Protein AF-A0A3E0P4L7-F1 (afdb_monomer)

Structure (mmCIF, N/CA/C/O backbone):
data_AF-A0A3E0P4L7-F1
#
_entry.id   AF-A0A3E0P4L7-F1
#
loop_
_atom_site.group_PDB
_atom_site.id
_atom_site.type_symbol
_atom_site.label_atom_id
_atom_site.label_alt_id
_atom_site.label_comp_id
_atom_site.label_asym_id
_atom_site.label_entity_id
_atom_site.label_seq_id
_atom_site.pdbx_PDB_ins_code
_atom_site.Cartn_x
_atom_site.Cartn_y
_atom_site.Cartn_z
_atom_site.occupancy
_atom_site.B_iso_or_equiv
_atom_site.auth_seq_id
_atom_site.auth_comp_id
_atom_site.auth_asym_id
_atom_site.auth_atom_id
_atom_site.pdbx_PDB_model_num
ATOM 1 N N . MET A 1 1 ? 19.319 19.695 -22.041 1.00 44.22 1 MET A N 1
ATOM 2 C CA . MET A 1 1 ? 19.352 18.219 -21.990 1.00 44.22 1 MET A CA 1
ATOM 3 C C . MET A 1 1 ? 19.177 17.828 -20.534 1.00 44.22 1 MET A C 1
ATOM 5 O O . MET A 1 1 ? 20.148 17.821 -19.795 1.00 44.22 1 MET A O 1
ATOM 9 N N . SER A 1 2 ? 17.933 17.672 -20.081 1.00 44.84 2 SER A N 1
ATOM 10 C CA . SER A 1 2 ? 17.649 17.404 -18.669 1.00 44.84 2 SER A CA 1
ATOM 11 C C . SER A 1 2 ? 17.964 15.948 -18.358 1.00 44.84 2 SER A C 1
ATOM 13 O O . SER A 1 2 ? 17.301 15.046 -18.869 1.00 44.84 2 SER A O 1
ATOM 15 N N . GLU A 1 3 ? 18.990 15.732 -17.540 1.00 49.47 3 GLU A N 1
ATOM 16 C CA . GLU A 1 3 ? 19.314 14.447 -16.935 1.00 49.47 3 GLU A CA 1
ATOM 17 C C . GLU A 1 3 ? 18.104 13.957 -16.140 1.00 49.47 3 GLU A C 1
ATOM 19 O O . GLU A 1 3 ? 17.827 14.392 -15.020 1.00 49.47 3 GLU A O 1
ATOM 24 N N . VAL A 1 4 ? 17.342 13.053 -16.755 1.00 59.28 4 VAL A N 1
ATOM 25 C CA . VAL A 1 4 ? 16.356 12.244 -16.054 1.00 59.28 4 VAL A CA 1
ATOM 26 C C . VAL A 1 4 ? 17.112 11.498 -14.961 1.00 59.28 4 VAL A C 1
ATOM 28 O O . VAL A 1 4 ? 17.863 10.560 -15.221 1.00 59.28 4 VAL A O 1
ATOM 31 N N . LYS A 1 5 ? 16.973 11.974 -13.724 1.00 46.81 5 LYS A N 1
ATOM 32 C CA . LYS A 1 5 ? 17.469 11.308 -12.525 1.00 46.81 5 LYS A CA 1
ATOM 33 C C . LYS A 1 5 ? 16.828 9.927 -12.495 1.00 46.81 5 LYS A C 1
ATOM 35 O O . LYS A 1 5 ? 15.693 9.795 -12.056 1.00 46.81 5 LYS A O 1
ATOM 40 N N . ARG A 1 6 ? 17.513 8.925 -13.052 1.00 50.19 6 ARG A N 1
ATOM 41 C CA . ARG A 1 6 ? 17.055 7.536 -13.101 1.00 50.19 6 ARG A CA 1
ATOM 42 C C . ARG A 1 6 ? 16.928 7.061 -11.653 1.00 50.19 6 ARG A C 1
ATOM 44 O O . ARG A 1 6 ? 17.967 6.906 -11.008 1.00 50.19 6 ARG A O 1
ATOM 51 N N . PRO A 1 7 ? 15.718 6.863 -11.099 1.00 51.88 7 PRO A N 1
ATOM 52 C CA . PRO A 1 7 ? 15.617 6.249 -9.788 1.00 51.88 7 PRO A CA 1
ATOM 53 C C . PRO A 1 7 ? 16.143 4.818 -9.933 1.00 51.88 7 PRO A C 1
ATOM 55 O O . PRO A 1 7 ? 15.652 4.043 -10.750 1.00 51.88 7 PRO A O 1
ATOM 58 N N . GLY A 1 8 ? 17.223 4.508 -9.217 1.00 43.84 8 GLY A N 1
ATOM 59 C CA . GLY A 1 8 ? 17.906 3.224 -9.308 1.00 43.84 8 GLY A CA 1
ATOM 60 C C . GLY A 1 8 ? 16.986 2.070 -8.915 1.00 43.84 8 GLY A C 1
ATOM 61 O O . GLY A 1 8 ? 16.660 1.906 -7.744 1.00 43.84 8 GLY A O 1
ATOM 62 N N . GLY A 1 9 ? 16.599 1.259 -9.897 1.00 54.41 9 GLY A N 1
ATOM 63 C CA . GLY A 1 9 ? 15.852 0.018 -9.714 1.00 54.41 9 GLY A CA 1
ATOM 64 C C . GLY A 1 9 ? 15.311 -0.490 -11.048 1.00 54.41 9 GLY A C 1
ATOM 65 O O . GLY A 1 9 ? 14.788 0.295 -11.834 1.00 54.41 9 GLY A O 1
ATOM 66 N N . ASP A 1 10 ? 15.453 -1.788 -11.311 1.00 48.81 10 ASP A N 1
ATOM 67 C CA . ASP A 1 10 ? 14.864 -2.413 -12.496 1.00 48.81 10 ASP A CA 1
ATOM 68 C C . ASP A 1 10 ? 13.323 -2.386 -12.377 1.00 48.81 10 ASP A C 1
ATOM 70 O O . ASP A 1 10 ? 12.793 -2.809 -11.339 1.00 48.81 10 ASP A O 1
ATOM 74 N N . PRO A 1 11 ? 12.583 -1.858 -13.375 1.00 57.59 11 PRO A N 1
ATOM 75 C CA . PRO A 1 11 ? 11.128 -1.702 -13.293 1.00 57.59 11 PRO A CA 1
ATOM 76 C C . PRO A 1 11 ? 10.388 -3.044 -13.243 1.00 57.59 11 PRO A C 1
ATOM 78 O O . PRO A 1 11 ? 9.212 -3.070 -12.883 1.00 57.59 11 PRO A O 1
ATOM 81 N N . THR A 1 12 ? 11.072 -4.144 -13.565 1.00 61.19 12 THR A N 1
ATOM 82 C CA . THR A 1 12 ? 10.497 -5.486 -13.640 1.00 61.19 12 THR A CA 1
ATOM 83 C C . THR A 1 12 ? 10.441 -6.167 -12.284 1.00 61.19 12 THR A C 1
ATOM 85 O O . THR A 1 12 ? 9.663 -7.100 -12.145 1.00 61.19 12 THR A O 1
ATOM 88 N N . VAL A 1 13 ? 11.217 -5.735 -11.277 1.00 66.25 13 VAL A N 1
ATOM 89 C CA . VAL A 1 13 ? 11.231 -6.405 -9.964 1.00 66.25 13 VAL A CA 1
ATOM 90 C C . VAL A 1 13 ? 9.887 -6.169 -9.265 1.00 66.25 13 VAL A C 1
ATOM 92 O O . VAL A 1 13 ? 9.628 -5.044 -8.809 1.00 66.25 13 VAL A O 1
ATOM 95 N N . PRO A 1 14 ? 9.025 -7.199 -9.166 1.00 70.75 14 PRO A N 1
ATOM 96 C CA . PRO A 1 14 ? 7.746 -7.064 -8.501 1.00 70.75 14 PRO A CA 1
ATOM 97 C C . PRO A 1 14 ? 7.954 -7.121 -6.985 1.00 70.75 14 PRO A C 1
ATOM 99 O O . PRO A 1 14 ? 8.976 -7.606 -6.487 1.00 70.75 14 PRO A O 1
ATOM 102 N N . LEU A 1 15 ? 6.971 -6.637 -6.225 1.00 79.38 15 LEU A N 1
ATOM 103 C CA . LEU A 1 15 ? 6.921 -6.969 -4.806 1.00 79.38 15 LEU A CA 1
ATOM 104 C C . LEU A 1 15 ? 6.797 -8.487 -4.658 1.00 79.38 15 LEU A C 1
ATOM 106 O O . LEU A 1 15 ? 5.951 -9.108 -5.294 1.00 79.38 15 LEU A O 1
ATOM 110 N N . ALA A 1 16 ? 7.627 -9.069 -3.795 1.00 81.75 16 ALA A N 1
ATOM 111 C CA . ALA A 1 16 ? 7.630 -10.512 -3.548 1.00 81.75 16 ALA A CA 1
ATOM 112 C C . ALA A 1 16 ? 6.359 -11.010 -2.833 1.00 81.75 16 ALA A C 1
ATOM 114 O O . ALA A 1 16 ? 6.116 -12.210 -2.760 1.00 81.75 16 ALA A O 1
ATOM 115 N N . VAL A 1 17 ? 5.568 -10.092 -2.278 1.00 84.56 17 VAL A N 1
ATOM 116 C CA . VAL A 1 17 ? 4.377 -10.365 -1.473 1.00 84.56 17 VAL A CA 1
ATOM 117 C C . VAL A 1 17 ? 3.243 -9.448 -1.905 1.00 84.56 17 VAL A C 1
ATOM 119 O O . VAL A 1 17 ? 3.477 -8.317 -2.339 1.00 84.56 17 VAL A O 1
ATOM 122 N N . ASP A 1 18 ? 2.011 -9.932 -1.765 1.00 88.44 18 ASP A N 1
ATOM 123 C CA . ASP A 1 18 ? 0.828 -9.156 -2.119 1.00 88.44 18 ASP A CA 1
ATOM 124 C C . ASP A 1 18 ? 0.753 -7.867 -1.274 1.00 88.44 18 ASP A C 1
ATOM 126 O O . ASP A 1 18 ? 0.797 -7.931 -0.041 1.00 88.44 18 ASP A O 1
ATOM 130 N N . PRO A 1 19 ? 0.662 -6.680 -1.897 1.00 86.44 19 PRO A N 1
ATOM 131 C CA . PRO A 1 19 ? 0.649 -5.420 -1.164 1.00 86.44 19 PRO A CA 1
ATOM 132 C C . PRO A 1 19 ? -0.697 -5.142 -0.464 1.00 86.44 19 PRO A C 1
ATOM 134 O O . PRO A 1 19 ? -0.782 -4.216 0.350 1.00 86.44 19 PRO A O 1
ATOM 137 N N . GLY A 1 20 ? -1.751 -5.913 -0.756 1.00 90.69 20 GLY A N 1
ATOM 138 C CA . GLY A 1 20 ? -3.101 -5.707 -0.244 1.00 90.69 20 GLY A CA 1
ATOM 139 C C . GLY A 1 20 ? -3.637 -4.312 -0.568 1.00 90.69 20 GLY A C 1
ATOM 140 O O . GLY A 1 20 ? -3.430 -3.775 -1.660 1.00 90.69 20 GLY A O 1
ATOM 141 N N . LEU A 1 21 ? -4.280 -3.674 0.415 1.00 89.81 21 LEU A N 1
ATOM 142 C CA . LEU A 1 21 ? -4.800 -2.310 0.276 1.00 89.81 21 LEU A CA 1
ATOM 143 C C . LEU A 1 21 ? -3.709 -1.320 -0.141 1.00 89.81 21 LEU A C 1
ATOM 145 O O . LEU A 1 21 ? -3.941 -0.462 -0.989 1.00 89.81 21 LEU A O 1
ATOM 149 N N . CYS A 1 22 ? -2.500 -1.455 0.405 1.00 89.56 22 CYS A N 1
ATOM 150 C CA . CYS A 1 22 ? -1.408 -0.534 0.116 1.00 89.56 22 CYS A CA 1
ATOM 151 C C . CYS A 1 22 ? -0.974 -0.537 -1.358 1.00 89.56 22 CYS A C 1
ATOM 153 O O . CYS A 1 22 ? -0.396 0.454 -1.788 1.00 89.56 22 CYS A O 1
ATOM 155 N N . GLY A 1 23 ? -1.316 -1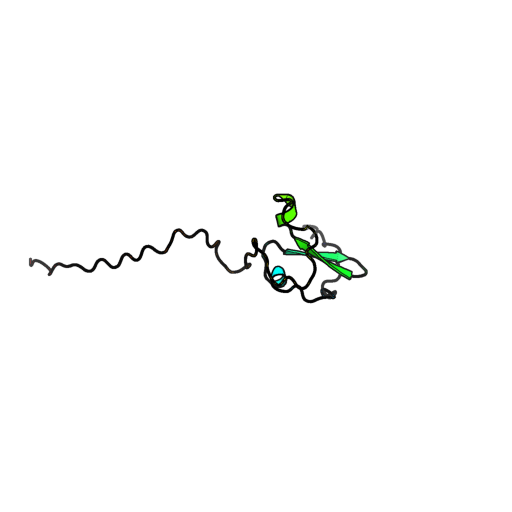.555 -2.157 1.00 86.75 23 GLY A N 1
ATOM 156 C CA . GLY A 1 23 ? -1.013 -1.577 -3.593 1.00 86.75 23 GLY A CA 1
ATOM 157 C C . GLY A 1 23 ? -1.694 -0.462 -4.394 1.00 86.75 23 GLY A C 1
ATOM 158 O O . GLY A 1 23 ? -1.159 -0.020 -5.403 1.00 86.75 23 GLY A O 1
ATOM 159 N N . GLY A 1 24 ? -2.846 0.033 -3.927 1.00 86.62 24 GLY A N 1
ATOM 160 C CA . GLY A 1 24 ? -3.573 1.144 -4.553 1.00 86.62 24 GLY A CA 1
ATOM 161 C C . GLY A 1 24 ? -3.520 2.454 -3.767 1.00 86.62 24 GLY A C 1
ATOM 162 O O . GLY A 1 24 ? -4.310 3.351 -4.050 1.00 86.62 24 GLY A O 1
ATOM 163 N N . CYS A 1 25 ? -2.678 2.552 -2.734 1.00 90.00 25 CYS A N 1
ATOM 164 C CA . CYS A 1 25 ? -2.653 3.696 -1.824 1.00 90.00 25 CYS A CA 1
ATOM 165 C C . CYS A 1 25 ? -1.726 4.805 -2.334 1.00 90.00 25 CYS A C 1
ATOM 167 O O . CYS A 1 25 ? -0.559 4.538 -2.601 1.00 90.00 25 CYS A O 1
ATOM 169 N N . ARG A 1 26 ? -2.182 6.063 -2.336 1.00 89.00 26 ARG A N 1
ATOM 170 C CA . ARG A 1 26 ? -1.374 7.230 -2.731 1.00 89.00 26 ARG A CA 1
ATOM 171 C C . ARG A 1 26 ? -0.144 7.468 -1.855 1.00 89.00 26 ARG A C 1
ATOM 173 O O . ARG A 1 26 ? 0.785 8.144 -2.271 1.00 89.00 26 ARG A O 1
ATOM 180 N N . TRP A 1 27 ? -0.183 6.967 -0.621 1.00 89.31 27 TRP A N 1
ATOM 181 C CA . TRP A 1 27 ? 0.891 7.103 0.363 1.00 89.31 27 TRP A CA 1
ATOM 182 C C . TRP A 1 27 ? 1.881 5.936 0.322 1.00 89.31 27 TRP A C 1
ATOM 184 O O . TRP A 1 27 ? 2.889 5.978 1.025 1.00 89.31 27 TRP A O 1
ATOM 194 N N . ALA A 1 28 ? 1.571 4.865 -0.4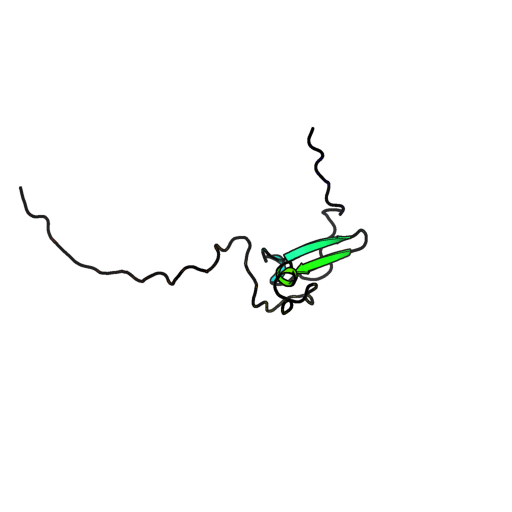13 1.00 89.50 28 ALA A N 1
ATOM 195 C CA . ALA A 1 28 ? 2.454 3.717 -0.518 1.00 89.50 28 ALA A CA 1
ATOM 196 C C . ALA A 1 28 ? 3.546 3.987 -1.555 1.00 89.50 28 ALA A C 1
ATOM 198 O O . ALA A 1 28 ? 3.268 4.321 -2.704 1.00 89.50 28 ALA A O 1
ATOM 199 N N . GLU A 1 29 ? 4.792 3.802 -1.141 1.00 88.81 29 GLU A N 1
ATOM 200 C CA . GLU A 1 29 ? 5.974 3.953 -1.977 1.00 88.81 29 GLU A CA 1
ATOM 201 C C . GLU A 1 29 ? 6.671 2.598 -2.106 1.00 88.81 29 GLU A C 1
ATOM 203 O O . GLU A 1 29 ? 6.992 1.952 -1.107 1.00 88.81 29 GLU A O 1
ATOM 208 N N . VAL A 1 30 ? 6.908 2.146 -3.337 1.00 87.12 30 VAL A N 1
ATOM 209 C CA . VAL A 1 30 ? 7.648 0.903 -3.584 1.00 87.12 30 VAL A CA 1
ATOM 210 C C . VAL A 1 30 ? 9.133 1.219 -3.683 1.00 87.12 30 VAL A C 1
ATOM 212 O O . VAL A 1 30 ? 9.612 1.726 -4.700 1.00 87.12 30 VAL A O 1
ATOM 215 N N . VAL A 1 31 ? 9.868 0.875 -2.631 1.00 87.56 31 VAL A N 1
ATOM 216 C CA . VAL A 1 31 ? 11.322 0.998 -2.571 1.00 87.56 31 VAL A CA 1
ATOM 217 C C . VAL A 1 31 ? 11.933 -0.238 -3.220 1.00 87.56 31 VAL A C 1
ATOM 219 O O . VAL A 1 31 ? 11.857 -1.345 -2.686 1.00 87.56 31 VAL A O 1
ATOM 222 N N . ARG A 1 32 ? 12.546 -0.057 -4.390 1.00 83.25 32 ARG A N 1
ATOM 223 C CA . ARG A 1 32 ? 13.222 -1.133 -5.124 1.00 83.25 32 ARG A CA 1
ATOM 224 C C . ARG A 1 32 ? 14.702 -1.172 -4.764 1.00 83.25 32 ARG A C 1
ATOM 226 O O . ARG A 1 32 ? 15.348 -0.145 -4.596 1.00 83.25 32 ARG A O 1
ATOM 233 N N . SER A 1 33 ? 15.243 -2.374 -4.636 1.00 80.69 33 SER A N 1
ATOM 234 C CA . SER A 1 33 ? 16.667 -2.645 -4.444 1.00 80.69 33 SER A CA 1
ATOM 235 C C . SER A 1 33 ? 17.125 -3.702 -5.444 1.00 80.69 33 SER A C 1
ATOM 237 O O . SER A 1 33 ? 16.311 -4.382 -6.058 1.00 80.69 33 SER A O 1
ATOM 239 N N . ARG A 1 34 ? 18.442 -3.900 -5.575 1.00 81.75 34 ARG A N 1
ATOM 240 C CA . ARG A 1 34 ? 19.006 -4.901 -6.504 1.00 81.75 34 ARG A CA 1
ATOM 241 C C . ARG A 1 34 ? 18.542 -6.341 -6.244 1.00 81.75 34 ARG A C 1
ATOM 243 O O . ARG A 1 34 ? 18.664 -7.172 -7.131 1.00 81.75 34 ARG A O 1
ATOM 250 N N . ARG A 1 35 ? 18.088 -6.647 -5.023 1.00 81.94 35 ARG A N 1
ATOM 251 C CA . ARG A 1 35 ? 17.720 -8.007 -4.589 1.00 81.94 35 ARG A CA 1
ATOM 252 C C 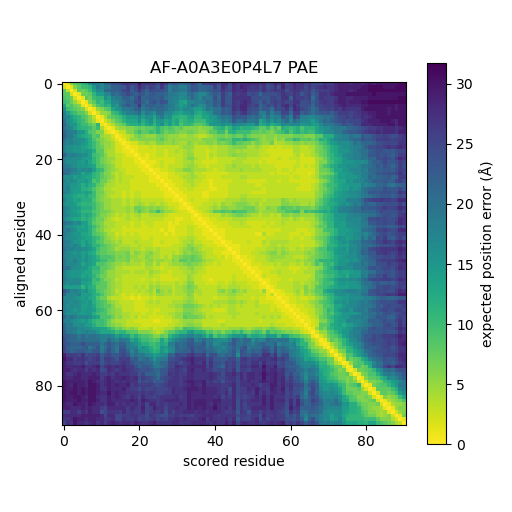. ARG A 1 35 ? 16.227 -8.198 -4.322 1.00 81.94 35 ARG A C 1
ATOM 254 O O . ARG A 1 35 ? 15.759 -9.325 -4.382 1.00 81.94 35 ARG A O 1
ATOM 261 N N . ALA A 1 36 ? 15.501 -7.134 -3.985 1.00 82.69 36 ALA A N 1
ATOM 262 C CA . ALA A 1 36 ? 14.092 -7.209 -3.613 1.00 82.69 36 ALA A CA 1
ATOM 263 C C . ALA A 1 36 ? 13.428 -5.830 -3.702 1.00 82.69 36 ALA A C 1
ATOM 265 O O . ALA A 1 36 ? 14.107 -4.799 -3.690 1.00 82.69 36 ALA A O 1
ATOM 266 N N . ALA A 1 37 ? 12.100 -5.825 -3.764 1.00 86.56 37 ALA A N 1
ATOM 267 C CA . ALA A 1 37 ? 11.271 -4.635 -3.644 1.00 86.56 37 ALA A CA 1
ATOM 268 C C . ALA A 1 37 ? 10.467 -4.686 -2.338 1.00 86.56 37 ALA A C 1
ATOM 270 O O . ALA A 1 37 ? 9.952 -5.739 -1.960 1.00 86.56 37 ALA A O 1
ATOM 271 N N . TYR A 1 38 ? 10.350 -3.541 -1.668 1.00 87.06 38 TYR A N 1
ATOM 272 C CA . TYR A 1 38 ? 9.675 -3.393 -0.379 1.00 87.06 38 TYR A CA 1
ATOM 273 C C . TYR A 1 38 ? 8.661 -2.253 -0.443 1.00 87.06 38 TYR A C 1
ATOM 275 O O . TYR A 1 38 ? 8.859 -1.281 -1.171 1.00 87.06 38 TYR A O 1
ATOM 283 N N . LEU A 1 39 ? 7.593 -2.342 0.349 1.00 89.06 39 LEU A N 1
ATOM 284 C CA . LEU A 1 39 ? 6.606 -1.271 0.468 1.00 89.06 39 LEU A CA 1
ATOM 285 C C . LEU A 1 39 ? 6.923 -0.398 1.683 1.00 89.06 39 LEU A C 1
ATOM 287 O O . LEU A 1 39 ? 7.040 -0.893 2.805 1.00 89.06 39 LEU A O 1
ATOM 291 N N . ARG A 1 40 ? 7.036 0.910 1.460 1.00 90.88 40 ARG A N 1
ATOM 292 C CA . ARG A 1 40 ? 7.176 1.929 2.496 1.00 90.88 40 ARG A CA 1
ATOM 293 C C . ARG A 1 40 ? 5.893 2.749 2.586 1.00 90.88 40 ARG A C 1
ATOM 295 O O . ARG A 1 40 ? 5.348 3.188 1.578 1.00 90.88 40 ARG A O 1
ATOM 302 N N . CYS A 1 41 ? 5.423 2.990 3.804 1.00 91.44 41 CYS A N 1
ATOM 303 C CA . CYS A 1 41 ? 4.337 3.928 4.060 1.00 91.44 41 CYS A CA 1
ATOM 304 C C . CYS A 1 41 ? 4.905 5.346 4.219 1.00 91.44 41 CYS A C 1
ATOM 306 O O . CYS A 1 41 ? 5.599 5.623 5.199 1.00 91.44 41 CYS A O 1
ATOM 308 N N . GLY A 1 42 ? 4.588 6.260 3.297 1.00 89.56 42 GLY A N 1
ATOM 309 C CA . GLY A 1 42 ? 4.971 7.674 3.403 1.00 89.56 42 GLY A CA 1
ATOM 310 C C . GLY A 1 42 ? 4.289 8.395 4.571 1.00 89.56 42 GLY A C 1
ATOM 311 O O . GLY A 1 42 ? 4.838 9.336 5.129 1.00 89.56 42 GLY A O 1
ATOM 312 N N . ARG A 1 43 ? 3.130 7.899 5.021 1.00 89.06 43 ARG A N 1
ATOM 313 C CA . ARG A 1 43 ? 2.370 8.469 6.147 1.00 89.06 43 ARG A CA 1
ATOM 314 C C . ARG A 1 43 ? 3.098 8.347 7.494 1.00 89.06 43 ARG A C 1
ATOM 316 O O . ARG A 1 43 ? 2.852 9.148 8.386 1.00 89.06 43 ARG A O 1
ATOM 323 N N . SER A 1 44 ? 4.025 7.390 7.602 1.00 89.50 44 SER A N 1
ATOM 324 C CA . SER A 1 44 ? 4.894 7.202 8.772 1.00 89.50 44 SER A CA 1
ATOM 325 C C . SER A 1 44 ? 5.855 8.372 9.015 1.00 89.50 44 SER A C 1
ATOM 327 O O . SER A 1 44 ? 6.438 8.445 10.091 1.00 89.50 44 SER A O 1
ATOM 329 N N . ASP A 1 45 ? 6.055 9.245 8.024 1.00 87.69 45 ASP A N 1
ATOM 330 C CA . ASP A 1 45 ? 6.954 10.398 8.126 1.00 87.69 45 ASP A CA 1
ATOM 331 C C . ASP A 1 45 ? 6.371 11.505 9.020 1.00 87.69 45 ASP A C 1
ATOM 333 O O . ASP A 1 45 ? 7.077 12.073 9.846 1.00 87.69 45 ASP A O 1
ATOM 337 N N . GLY A 1 46 ? 5.061 11.756 8.901 1.00 87.81 46 GLY A N 1
ATOM 338 C CA . GLY A 1 46 ? 4.346 12.758 9.700 1.00 87.81 46 GLY A CA 1
ATOM 339 C C . GLY A 1 46 ? 3.574 12.191 10.894 1.00 87.81 46 GLY A C 1
ATOM 340 O O . GLY A 1 46 ? 3.251 12.934 11.814 1.00 87.81 46 GLY A O 1
ATOM 341 N N . ASP A 1 47 ? 3.265 10.891 10.896 1.00 86.19 47 ASP A N 1
ATOM 342 C CA . ASP A 1 47 ? 2.502 10.243 11.965 1.00 86.19 47 ASP A CA 1
ATOM 343 C C . ASP A 1 47 ? 3.163 8.902 12.361 1.00 86.19 47 ASP A C 1
ATOM 345 O O . ASP A 1 47 ? 3.097 7.924 11.604 1.00 86.19 47 ASP A O 1
ATOM 349 N N . PRO A 1 48 ? 3.789 8.823 13.553 1.00 87.25 48 PRO A N 1
ATOM 350 C CA . PRO A 1 48 ? 4.526 7.641 14.003 1.00 87.25 48 PRO A CA 1
ATOM 351 C C . PRO A 1 48 ? 3.626 6.457 14.381 1.00 87.25 48 PRO A C 1
ATOM 353 O O . PRO A 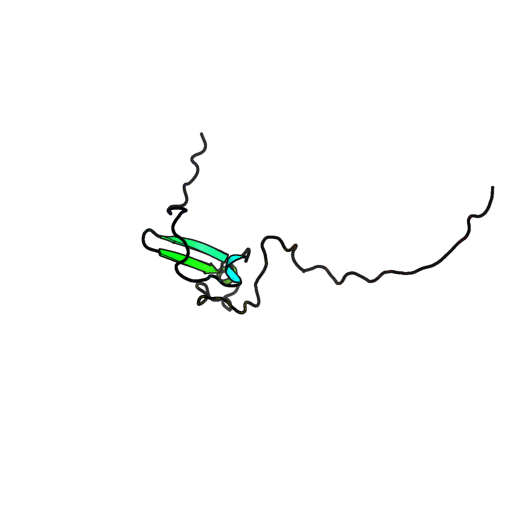1 48 ? 4.124 5.355 14.594 1.00 87.25 48 PRO A O 1
ATOM 356 N N . SER A 1 49 ? 2.304 6.643 14.454 1.00 88.06 49 SER A N 1
ATOM 357 C CA . SER A 1 49 ? 1.371 5.534 14.665 1.00 88.06 49 SER A CA 1
ATOM 358 C C . SER A 1 49 ? 1.143 4.723 13.381 1.00 88.06 49 SER A C 1
ATOM 360 O O . SER A 1 49 ? 0.515 3.665 13.427 1.00 88.06 49 SER A O 1
ATOM 362 N N . PHE A 1 50 ? 1.646 5.181 12.225 1.00 88.81 50 PHE A N 1
ATOM 363 C CA . PHE A 1 50 ? 1.729 4.359 11.019 1.00 88.81 50 PHE A CA 1
ATOM 364 C C . PHE A 1 50 ? 3.093 3.661 10.931 1.00 88.81 50 PHE A C 1
ATOM 366 O O . PHE A 1 50 ? 4.124 4.331 10.978 1.00 88.81 50 PHE A O 1
ATOM 373 N N . PRO A 1 51 ? 3.138 2.333 10.723 1.00 88.00 51 PRO A N 1
ATOM 374 C CA . PRO A 1 51 ? 4.401 1.631 10.537 1.00 88.00 51 PRO A CA 1
ATOM 375 C C . PRO A 1 51 ? 5.056 2.033 9.209 1.00 88.00 51 PRO A C 1
ATOM 377 O O . PRO A 1 51 ? 4.428 1.970 8.149 1.00 88.00 51 PRO A O 1
ATOM 380 N N . ARG A 1 52 ? 6.347 2.390 9.253 1.00 89.31 52 ARG A N 1
ATOM 381 C CA . ARG A 1 52 ? 7.151 2.726 8.062 1.00 89.31 52 ARG A CA 1
ATOM 382 C C . ARG A 1 52 ? 7.188 1.591 7.043 1.00 89.31 52 ARG A C 1
ATOM 384 O O . ARG A 1 52 ? 7.124 1.854 5.844 1.00 89.31 52 ARG A O 1
ATOM 391 N N . TYR A 1 53 ? 7.264 0.356 7.528 1.00 90.00 53 TYR A N 1
ATOM 392 C CA . TYR A 1 53 ? 7.243 -0.869 6.732 1.00 90.00 53 TYR A CA 1
ATOM 393 C C . TYR A 1 53 ? 6.078 -1.734 7.223 1.00 90.00 53 TYR A C 1
ATOM 395 O O . TYR A 1 53 ? 6.257 -2.529 8.148 1.00 90.00 53 TYR A O 1
ATOM 403 N N . PRO A 1 54 ? 4.858 -1.518 6.702 1.00 85.62 54 PRO A N 1
ATOM 404 C CA . PRO A 1 54 ? 3.703 -2.289 7.133 1.00 85.62 54 PRO A CA 1
ATOM 405 C C . PRO A 1 54 ? 3.888 -3.774 6.776 1.00 85.62 54 PRO A C 1
ATOM 407 O O . PRO A 1 54 ? 4.394 -4.078 5.692 1.00 85.62 54 PRO A O 1
ATOM 410 N N . PRO A 1 55 ? 3.468 -4.706 7.650 1.00 87.31 55 PRO A N 1
ATOM 411 C CA . PRO A 1 55 ? 3.477 -6.123 7.320 1.00 87.31 55 PRO A CA 1
ATOM 412 C C . PRO A 1 55 ? 2.498 -6.389 6.172 1.00 87.31 55 PRO A C 1
ATOM 414 O O . PRO A 1 55 ? 1.350 -5.938 6.198 1.00 87.31 55 PRO A O 1
ATOM 417 N N . LEU A 1 56 ? 2.968 -7.107 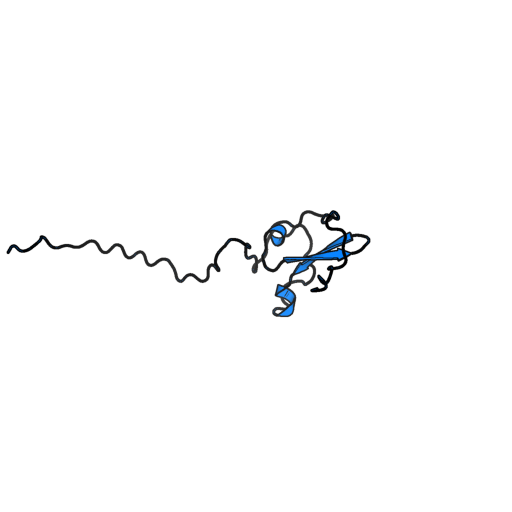5.155 1.00 87.44 56 LEU A N 1
ATOM 418 C CA . LEU A 1 56 ? 2.182 -7.459 3.978 1.00 87.44 56 LEU A CA 1
ATOM 419 C C . LEU A 1 56 ? 1.598 -8.876 4.119 1.00 87.44 56 LEU A C 1
ATOM 421 O O . LEU A 1 56 ? 2.281 -9.746 4.665 1.00 87.44 56 LEU A O 1
ATOM 425 N N . PRO A 1 57 ? 0.369 -9.131 3.624 1.00 90.25 57 PRO A N 1
ATOM 426 C CA . PRO A 1 57 ? -0.527 -8.194 2.932 1.00 90.25 57 PRO A CA 1
ATOM 427 C C . PRO A 1 57 ? -1.298 -7.266 3.885 1.00 90.25 57 PRO A C 1
ATOM 429 O O . PRO A 1 57 ? -1.875 -7.711 4.881 1.00 90.25 57 PRO A O 1
ATOM 432 N N . VAL A 1 58 ? -1.387 -5.971 3.551 1.00 90.25 58 VAL A N 1
ATOM 433 C CA . VAL A 1 58 ? -2.165 -5.011 4.354 1.00 90.25 58 VAL A CA 1
ATOM 434 C C . VAL A 1 58 ? -3.656 -5.227 4.122 1.00 90.25 58 VAL A C 1
ATOM 436 O O . VAL A 1 58 ? -4.188 -4.866 3.071 1.00 90.25 58 VAL A O 1
ATOM 439 N N . ARG A 1 59 ? -4.348 -5.775 5.124 1.00 90.50 59 ARG A N 1
ATOM 440 C CA . ARG A 1 59 ? -5.806 -5.984 5.076 1.00 90.50 59 ARG A CA 1
ATOM 441 C C . ARG A 1 59 ? -6.614 -4.804 5.609 1.00 90.50 59 ARG A C 1
ATOM 443 O O . ARG A 1 59 ? -7.745 -4.610 5.186 1.00 90.50 59 ARG A O 1
ATOM 450 N N . VAL A 1 60 ? -6.040 -4.022 6.525 1.00 87.12 60 VAL A N 1
ATOM 451 C CA . VAL A 1 60 ? -6.701 -2.879 7.168 1.00 87.12 60 VAL A CA 1
ATOM 452 C C . VAL A 1 60 ? -5.695 -1.742 7.311 1.00 87.12 60 VAL A C 1
ATOM 454 O O . VAL A 1 60 ? -4.597 -1.941 7.823 1.00 87.12 60 VAL A O 1
ATOM 457 N N . CYS A 1 61 ? -6.060 -0.542 6.861 1.00 88.12 61 CYS A N 1
ATOM 458 C CA . CYS A 1 61 ? -5.251 0.658 7.042 1.00 88.12 61 CYS A CA 1
ATOM 459 C C . CYS A 1 61 ? -6.159 1.869 7.262 1.00 88.12 61 CYS A C 1
ATOM 461 O O . CYS A 1 61 ? -6.858 2.302 6.349 1.00 88.12 61 CYS A O 1
ATOM 463 N N . ARG A 1 62 ? -6.098 2.455 8.465 1.00 88.31 62 ARG A N 1
ATOM 464 C CA . ARG A 1 62 ? -6.859 3.662 8.848 1.00 88.31 62 ARG A CA 1
ATOM 465 C C . ARG A 1 62 ? -6.545 4.893 7.988 1.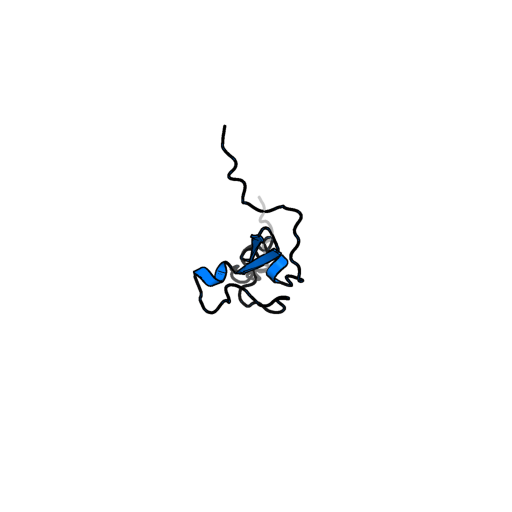00 88.31 62 ARG A C 1
ATOM 467 O O . ARG A 1 62 ? -7.277 5.869 8.004 1.00 88.31 62 ARG A O 1
ATOM 474 N N . GLY A 1 63 ? -5.415 4.860 7.285 1.00 87.00 63 GLY A N 1
ATOM 475 C CA . GLY A 1 63 ? -4.917 5.949 6.455 1.00 87.00 63 GLY A CA 1
ATOM 476 C C . GLY A 1 63 ? -4.871 5.619 4.967 1.00 87.00 63 GLY A C 1
ATOM 477 O O . GLY A 1 63 ? -4.117 6.250 4.222 1.00 87.00 63 GLY A O 1
ATOM 478 N N . TYR A 1 64 ? -5.609 4.599 4.539 1.00 89.19 64 TYR A N 1
ATOM 479 C CA . TYR A 1 64 ? -5.678 4.225 3.139 1.00 89.19 64 TYR A CA 1
ATOM 480 C C . TYR A 1 64 ? -6.366 5.317 2.319 1.00 89.19 64 TYR A C 1
ATOM 482 O O . TYR A 1 64 ? -7.440 5.789 2.677 1.00 89.19 64 TYR A O 1
ATOM 490 N N . GLN A 1 65 ? -5.753 5.704 1.204 1.00 88.06 65 GLN A N 1
ATOM 491 C CA . GLN A 1 65 ? -6.340 6.659 0.273 1.00 88.06 65 GLN A CA 1
ATOM 492 C C . GLN A 1 65 ? -5.982 6.235 -1.145 1.00 88.06 65 GLN A C 1
ATOM 494 O O . GLN A 1 65 ? -4.801 6.167 -1.477 1.00 88.06 65 GLN A O 1
ATOM 499 N N . ARG A 1 66 ? -6.985 5.909 -1.963 1.00 85.12 66 ARG A N 1
ATOM 500 C CA . ARG A 1 66 ? -6.776 5.509 -3.361 1.00 85.12 66 ARG A CA 1
ATOM 501 C C . ARG A 1 66 ? -6.221 6.672 -4.180 1.00 85.12 66 ARG A C 1
ATOM 503 O O . ARG A 1 66 ? -6.562 7.818 -3.913 1.00 85.12 66 ARG A O 1
ATOM 510 N N . PHE A 1 67 ? -5.403 6.369 -5.188 1.00 72.94 67 PHE A N 1
ATOM 511 C CA . PHE A 1 67 ? -4.901 7.375 -6.138 1.00 72.94 67 PHE A CA 1
ATOM 512 C C . PHE A 1 67 ? -6.019 8.085 -6.919 1.00 72.94 67 PHE A C 1
ATOM 514 O O . PHE A 1 67 ? -5.860 9.251 -7.258 1.00 72.94 67 PHE A O 1
ATOM 521 N N . ASP A 1 68 ? -7.134 7.396 -7.170 1.00 68.12 68 ASP A N 1
ATOM 522 C CA . ASP A 1 68 ? -8.260 7.908 -7.965 1.00 68.12 68 ASP A CA 1
ATOM 523 C C . ASP A 1 68 ? -9.376 8.540 -7.119 1.00 68.12 68 ASP A C 1
ATOM 525 O O . ASP A 1 68 ? -10.217 9.274 -7.624 1.00 68.12 68 ASP A O 1
ATOM 529 N N . THR A 1 69 ? -9.399 8.291 -5.807 1.00 54.19 69 THR A N 1
ATOM 530 C CA . THR A 1 69 ? -10.468 8.844 -4.975 1.00 54.19 69 THR A CA 1
ATOM 531 C C . THR A 1 69 ? -10.128 10.297 -4.640 1.00 54.19 69 THR A C 1
ATOM 533 O O . THR A 1 69 ? -9.129 10.521 -3.939 1.00 54.19 69 THR A O 1
ATOM 536 N N . PRO A 1 70 ? -10.924 11.291 -5.095 1.00 53.03 70 PRO A N 1
ATOM 537 C CA . PRO A 1 70 ? -10.801 12.646 -4.573 1.00 53.03 70 PRO A CA 1
ATOM 538 C C . PRO A 1 70 ? -10.886 12.564 -3.045 1.00 53.03 70 PRO A C 1
ATOM 540 O O . PRO A 1 70 ? -11.615 11.708 -2.537 1.00 53.03 70 PRO A O 1
ATOM 543 N N . PRO A 1 71 ? -10.090 13.353 -2.300 1.00 55.25 71 PRO A N 1
ATOM 544 C CA . PRO A 1 71 ? -10.066 13.273 -0.846 1.00 55.25 71 PRO A CA 1
ATOM 545 C C . PRO A 1 71 ? -11.505 13.286 -0.337 1.00 55.25 71 PRO A C 1
ATOM 547 O O . PRO A 1 71 ? -12.233 14.239 -0.588 1.00 55.25 71 PRO A O 1
ATOM 550 N N . ALA A 1 72 ? -11.914 12.213 0.344 1.00 56.22 72 ALA A N 1
ATOM 551 C CA . ALA A 1 72 ? -13.241 12.076 0.942 1.00 56.22 72 ALA A CA 1
ATOM 552 C C . ALA A 1 72 ? -13.422 13.010 2.158 1.00 56.22 72 ALA A C 1
ATO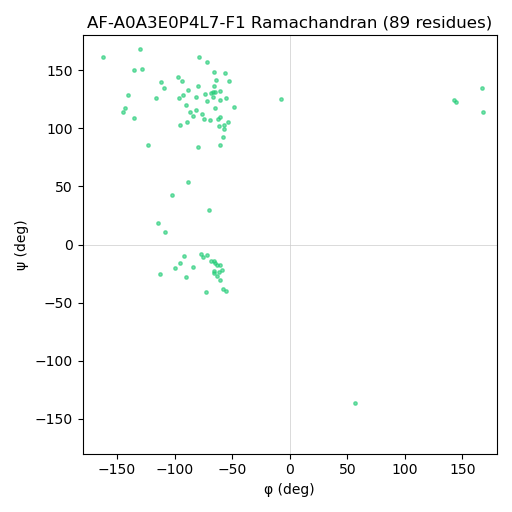M 554 O O . ALA A 1 72 ? -14.162 12.697 3.079 1.00 56.22 72 ALA A O 1
ATOM 555 N N . ASP A 1 73 ? -12.743 14.156 2.146 1.00 56.88 73 ASP A N 1
ATOM 556 C CA . ASP A 1 73 ? -13.093 15.353 2.899 1.00 56.88 73 ASP A CA 1
ATOM 557 C C . ASP A 1 73 ? -14.055 16.177 2.027 1.00 56.88 73 ASP A C 1
ATOM 559 O O . ASP A 1 73 ? -13.820 17.327 1.663 1.00 56.88 73 ASP A O 1
ATOM 563 N N . GLY A 1 74 ? -15.133 15.529 1.590 1.00 50.56 74 GLY A N 1
ATOM 564 C CA . GLY A 1 74 ? -16.327 16.244 1.181 1.00 50.56 74 GLY A CA 1
ATOM 565 C C . GLY A 1 74 ? -17.186 16.370 2.431 1.00 50.56 74 GLY A C 1
ATOM 566 O O . GLY A 1 74 ? -17.541 15.323 2.980 1.00 50.56 74 GLY A O 1
ATOM 567 N N . PRO A 1 75 ? -17.541 17.578 2.912 1.00 56.38 75 PRO A N 1
ATOM 568 C CA . PRO A 1 75 ? -18.699 17.663 3.780 1.00 56.38 75 PRO A CA 1
ATOM 569 C C . PRO A 1 75 ? -19.863 17.033 3.010 1.00 56.38 75 PRO A C 1
ATOM 571 O O . PRO A 1 75 ? -20.081 17.347 1.839 1.00 56.38 75 PRO A O 1
ATOM 574 N N . GLU A 1 76 ? -20.484 16.060 3.670 1.00 49.72 76 GLU A N 1
ATOM 575 C CA . GLU A 1 76 ? -21.745 15.389 3.370 1.00 49.72 76 GLU A CA 1
ATOM 576 C C . GLU A 1 76 ? -22.524 16.029 2.203 1.00 49.72 76 GLU A C 1
ATOM 578 O O . GLU A 1 76 ? -22.799 17.232 2.257 1.00 49.72 76 GLU A O 1
ATOM 583 N N . PRO A 1 77 ? -22.895 15.281 1.142 1.00 55.91 77 PRO A N 1
ATOM 584 C CA . PRO A 1 77 ? -23.698 15.848 0.072 1.00 55.91 77 PRO A CA 1
ATOM 585 C C . PRO A 1 77 ? -25.019 16.284 0.693 1.00 55.91 77 PRO A C 1
ATOM 587 O O . PRO A 1 77 ? -25.880 15.453 0.981 1.00 55.91 77 PRO A O 1
ATOM 590 N N . ALA A 1 78 ? -25.158 17.588 0.934 1.00 55.34 78 ALA A N 1
ATOM 591 C CA . ALA A 1 78 ? -26.386 18.178 1.409 1.00 55.34 78 ALA A CA 1
ATOM 592 C C . ALA A 1 78 ? -27.483 17.753 0.435 1.00 55.34 78 ALA A C 1
ATOM 594 O O . ALA A 1 78 ? -27.555 18.219 -0.705 1.00 55.34 78 ALA A O 1
ATOM 595 N N . ALA A 1 79 ? -28.316 16.819 0.890 1.00 53.84 79 ALA A N 1
ATOM 596 C CA . ALA A 1 79 ? -29.563 16.448 0.266 1.00 53.84 79 ALA A CA 1
ATOM 597 C C . ALA A 1 79 ? -30.452 17.700 0.253 1.00 53.84 79 ALA A C 1
ATOM 599 O O . ALA A 1 79 ? -31.228 17.966 1.164 1.00 53.84 79 ALA A O 1
ATOM 600 N N . GLY A 1 80 ? -30.276 18.522 -0.777 1.00 51.78 80 GLY A N 1
ATOM 601 C CA . GLY A 1 80 ? -30.967 19.784 -0.986 1.00 51.78 80 GLY A CA 1
ATOM 602 C C . GLY A 1 80 ? -32.072 19.661 -2.023 1.00 51.78 80 GLY A C 1
ATOM 603 O O 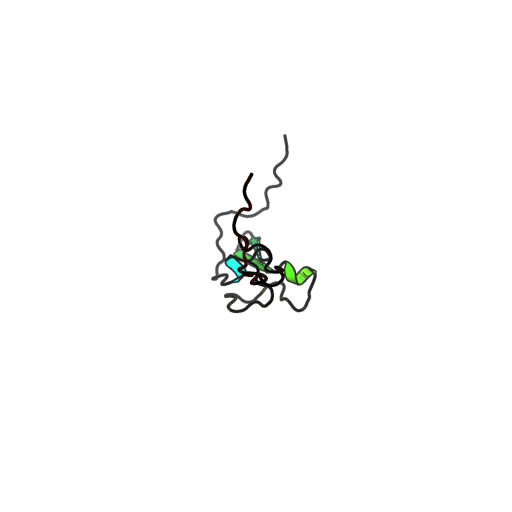. GLY A 1 80 ? -32.209 20.536 -2.870 1.00 51.78 80 GLY A O 1
ATOM 604 N N . THR A 1 81 ? -32.874 18.593 -2.002 1.00 61.00 81 THR A N 1
ATOM 605 C CA . THR A 1 81 ? -34.143 18.598 -2.742 1.00 61.00 81 THR A CA 1
ATOM 606 C C . THR A 1 81 ? -35.182 19.368 -1.934 1.00 61.00 81 THR A C 1
ATOM 608 O O . THR A 1 81 ? -36.013 18.791 -1.238 1.00 61.00 81 THR A O 1
ATOM 611 N N . ARG A 1 82 ? -35.182 20.700 -2.065 1.00 62.88 82 ARG A N 1
ATOM 612 C CA . ARG A 1 82 ? -36.417 21.463 -1.862 1.00 62.88 82 ARG A CA 1
ATOM 613 C C . ARG A 1 82 ? -37.080 21.709 -3.206 1.00 62.88 82 ARG A C 1
ATOM 615 O O . ARG A 1 82 ? -36.671 22.539 -4.007 1.00 62.88 82 ARG A O 1
ATOM 622 N N . ARG A 1 83 ? -38.119 20.910 -3.411 1.00 61.25 83 ARG A N 1
ATOM 623 C CA . ARG A 1 83 ? -39.200 21.083 -4.373 1.00 61.25 83 ARG A CA 1
ATOM 624 C C . ARG A 1 83 ? -40.019 22.323 -3.971 1.00 61.25 83 ARG A C 1
ATOM 626 O O . ARG A 1 83 ? -40.347 22.466 -2.797 1.00 61.25 83 ARG A O 1
ATOM 633 N N . GLY A 1 84 ? -40.370 23.164 -4.940 1.00 56.81 84 GLY A N 1
ATOM 634 C CA . GLY A 1 84 ? -41.299 24.300 -4.811 1.00 56.81 84 GLY A CA 1
ATOM 635 C C . GLY A 1 84 ? -40.801 25.464 -5.671 1.00 56.81 84 GLY A C 1
ATOM 636 O O . GLY A 1 84 ? -39.651 25.846 -5.543 1.00 56.81 84 GLY A O 1
ATOM 637 N N . GLY A 1 85 ? -41.526 26.054 -6.614 1.00 58.94 85 GLY A N 1
ATOM 638 C CA . GLY A 1 85 ? -42.950 26.059 -6.927 1.00 58.94 85 GLY A CA 1
ATOM 639 C C . GLY A 1 85 ? -43.268 27.474 -7.426 1.00 58.94 85 GLY A C 1
ATOM 640 O O . GLY A 1 85 ? -42.992 28.432 -6.712 1.00 58.94 85 GLY A O 1
ATOM 641 N N . GLY A 1 86 ? -43.804 27.621 -8.639 1.00 56.72 86 GLY A N 1
ATOM 642 C CA . GLY A 1 86 ? -44.270 28.915 -9.148 1.00 56.72 86 GLY A CA 1
ATOM 643 C C . GLY A 1 86 ? -44.576 28.887 -10.651 1.00 56.72 86 GLY A C 1
ATOM 644 O O . GLY A 1 86 ? -43.648 28.679 -11.430 1.00 56.72 86 GLY A O 1
ATOM 645 N N . PRO A 1 87 ? -45.842 29.052 -11.084 1.00 67.00 87 PRO A N 1
ATOM 646 C CA . PRO A 1 87 ? -46.184 29.141 -12.505 1.00 67.00 87 PRO A CA 1
ATOM 647 C C . PRO A 1 87 ? -45.712 30.481 -13.104 1.00 67.00 87 PRO A C 1
ATOM 649 O O . PRO A 1 87 ? -45.567 31.456 -12.362 1.00 67.00 87 PRO A O 1
ATOM 652 N N . PRO A 1 88 ? -45.500 30.578 -14.431 1.00 66.44 88 PRO A N 1
ATOM 653 C CA . PRO A 1 88 ? -45.098 31.834 -15.053 1.00 66.44 88 PRO A CA 1
ATOM 654 C C . PRO A 1 88 ? -46.263 32.835 -15.065 1.00 66.44 88 PRO A C 1
ATOM 656 O O . PRO A 1 88 ? -47.335 32.565 -15.613 1.00 66.44 88 PRO A O 1
ATOM 659 N N . SER A 1 89 ? -46.047 34.012 -14.480 1.00 66.00 89 SER A N 1
ATOM 660 C CA . SER A 1 89 ? -46.900 35.184 -14.671 1.00 66.00 89 SER A CA 1
ATOM 661 C C . SER A 1 89 ? -46.663 35.788 -16.062 1.00 66.00 89 SER A C 1
ATOM 663 O O . SER A 1 89 ? -45.534 36.019 -16.486 1.00 66.00 89 SER A O 1
ATOM 665 N N . ARG A 1 90 ? -47.774 36.010 -16.771 1.00 70.69 90 ARG A N 1
ATOM 666 C CA . ARG A 1 90 ? -47.902 36.564 -18.129 1.00 70.69 90 ARG A CA 1
ATOM 667 C C . ARG A 1 90 ? -47.241 37.941 -18.302 1.00 70.69 90 ARG A C 1
ATOM 669 O O . ARG A 1 90 ? -47.387 38.790 -17.424 1.00 70.69 90 ARG A O 1
ATOM 676 N N . ARG A 1 91 ? -46.718 38.211 -19.505 1.00 65.38 91 ARG A N 1
ATOM 677 C CA . ARG A 1 91 ? -46.897 39.493 -20.206 1.00 65.38 91 ARG A CA 1
ATOM 678 C C . ARG A 1 91 ? -46.869 39.295 -21.716 1.00 65.38 91 ARG A C 1
ATOM 680 O O . ARG A 1 91 ? -46.197 38.337 -22.150 1.00 65.38 91 ARG A O 1
#

Mean predicted aligned error: 13.61 Å

Radius of gyration: 22.89 Å; Cα contacts (8 Å, |Δi|>4): 97; chains: 1; bounding box: 67×50×37 Å

pLDDT: mean 74.49, std 15.87, range [43.84, 91.44]

Sequence (91 aa):
MSEVKRPGGDPTVPLAVDPGLCGGCRWAEVVRSRRAAYLRCGRSDGDPSFPRYPPLPVRVCRGYQRFDTPPADGPEPAAGTRRGGGPPSRR

Secondary structure (DSSP, 8-state):
-------SS-TT---SS--BGGGGBTTEEEEE-SS-EEEEEGGGGT-TTS-SSPPSSB---TT--BSSS--S--------------PPPP-

Foldseek 3Di:
DDPPPPPDADPPADAPAACALLVQAPQWDWDHDPVHIFIAGNVCVVPVVDDRGDDPPDHDDPRGDGPPDDPVPDPDPPPPPDDDDDDDDDD

Solvent-accessible surface area (backbone atoms only — not comparable to full-atom values): 6178 Å² total; per-residue (Å²): 135,82,79,74,79,72,75,77,53,71,89,78,66,59,62,87,57,61,45,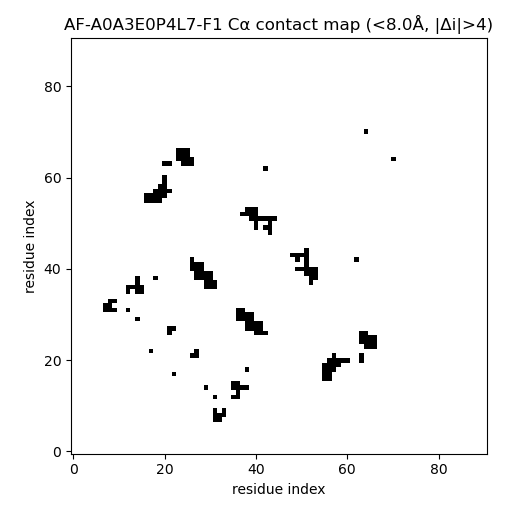51,59,49,68,52,21,66,51,46,40,78,51,52,48,101,87,53,36,45,59,34,36,55,58,26,77,86,35,80,91,40,56,48,63,60,73,73,58,29,86,79,63,101,80,70,43,48,72,83,55,71,74,84,81,58,81,71,84,76,86,74,86,74,84,82,86,81,82,89,82,86,132